Protein AF-A0A529NA51-F1 (afdb_monomer_lite)

pLDDT: mean 91.49, std 5.78, range [59.62, 98.06]

Radius of gyration: 16.17 Å; chains: 1; bounding box: 40×30×41 Å

Foldseek 3Di:
DVQVVVVCVVPVPDDFDWFKKFLDWDDDPNDIDTHIDIDTPSVVSVCVVVVPPPSIHDDDDDDFDADPVRDTDWDQDPCPDPRHRDIGHPDDTD

Structure (mmCIF, N/CA/C/O backbone):
data_AF-A0A529NA51-F1
#
_entry.id   AF-A0A529NA51-F1
#
loop_
_atom_site.group_PDB
_atom_site.id
_atom_site.type_symbol
_atom_site.label_atom_id
_atom_site.label_alt_id
_atom_site.label_comp_id
_atom_site.label_asym_id
_atom_site.label_entity_id
_atom_site.label_seq_id
_atom_site.pdbx_PDB_ins_code
_atom_site.Cartn_x
_atom_site.Cartn_y
_atom_site.Cartn_z
_atom_site.occupancy
_atom_site.B_iso_or_equiv
_atom_site.auth_seq_id
_atom_site.auth_comp_id
_atom_site.auth_asym_id
_atom_site.auth_atom_id
_atom_site.pdbx_PDB_model_num
ATOM 1 N N . ALA A 1 1 ? 10.749 -5.853 -15.707 1.00 83.88 1 ALA A N 1
ATOM 2 C CA . ALA A 1 1 ? 12.064 -5.416 -15.182 1.00 83.88 1 ALA A CA 1
ATOM 3 C C . ALA A 1 1 ? 12.397 -3.947 -15.480 1.00 83.88 1 ALA A C 1
ATOM 5 O O . ALA A 1 1 ? 12.991 -3.300 -14.629 1.00 83.88 1 ALA A O 1
ATOM 6 N N . GLU A 1 2 ? 12.034 -3.387 -16.644 1.00 94.75 2 GLU A N 1
ATOM 7 C CA . GLU A 1 2 ? 12.432 -2.016 -17.017 1.00 94.75 2 GLU A CA 1
ATOM 8 C C . GLU A 1 2 ? 12.025 -0.934 -16.006 1.00 94.75 2 GLU A C 1
ATOM 10 O O . GLU A 1 2 ? 12.863 -0.112 -15.648 1.00 94.75 2 GLU A O 1
ATOM 15 N N . ASN A 1 3 ? 10.785 -0.973 -15.500 1.00 93.69 3 ASN A N 1
ATOM 16 C CA . ASN A 1 3 ? 10.322 -0.022 -14.486 1.00 93.69 3 ASN A CA 1
ATOM 17 C C . ASN A 1 3 ? 11.257 0.016 -13.272 1.00 93.69 3 ASN A C 1
ATOM 19 O O . ASN A 1 3 ? 11.685 1.087 -12.870 1.00 93.69 3 ASN A O 1
ATOM 23 N N . TRP A 1 4 ? 11.627 -1.153 -12.744 1.00 95.50 4 TRP A N 1
ATOM 24 C CA . TRP A 1 4 ? 12.480 -1.243 -11.563 1.00 95.50 4 TRP A CA 1
ATOM 25 C C . TRP A 1 4 ? 13.871 -0.642 -11.782 1.00 95.50 4 TRP A C 1
ATOM 27 O O . TRP A 1 4 ? 14.363 0.076 -10.923 1.00 95.50 4 TRP A O 1
ATOM 37 N N . ARG A 1 5 ? 14.475 -0.843 -12.962 1.00 96.31 5 ARG A N 1
ATOM 38 C CA . ARG A 1 5 ? 15.755 -0.195 -13.300 1.00 96.31 5 ARG A CA 1
ATOM 39 C C . ARG A 1 5 ? 15.646 1.330 -13.307 1.00 96.31 5 ARG A C 1
ATOM 41 O O . ARG A 1 5 ? 16.562 1.997 -12.845 1.00 96.31 5 ARG A O 1
ATOM 48 N N . ARG A 1 6 ? 14.534 1.876 -13.814 1.00 94.75 6 ARG A N 1
ATOM 49 C CA . ARG A 1 6 ? 14.282 3.327 -13.805 1.00 94.75 6 ARG A CA 1
ATOM 50 C C . ARG A 1 6 ? 14.115 3.854 -12.376 1.00 94.75 6 ARG A C 1
ATOM 52 O O . ARG A 1 6 ? 14.712 4.871 -12.053 1.00 94.75 6 ARG A O 1
ATOM 59 N N . GLU A 1 7 ? 13.364 3.147 -11.527 1.00 93.12 7 GLU A N 1
ATOM 60 C CA . GLU A 1 7 ? 13.198 3.510 -10.108 1.00 93.12 7 GLU A CA 1
ATOM 61 C C . GLU A 1 7 ? 14.535 3.493 -9.354 1.00 93.12 7 GLU A C 1
ATOM 63 O O . GLU A 1 7 ? 14.881 4.475 -8.706 1.00 93.12 7 GLU A O 1
ATOM 68 N N . MET A 1 8 ? 15.327 2.422 -9.496 1.00 94.75 8 MET A N 1
ATOM 69 C CA . MET A 1 8 ? 16.662 2.319 -8.888 1.00 94.75 8 MET A CA 1
ATOM 70 C C . MET A 1 8 ? 17.623 3.402 -9.394 1.00 94.75 8 MET A C 1
ATOM 72 O O . MET A 1 8 ? 18.461 3.877 -8.636 1.00 94.75 8 MET A O 1
ATOM 76 N N . GLY A 1 9 ? 17.509 3.809 -10.664 1.00 95.38 9 GLY A N 1
ATOM 77 C CA . GLY A 1 9 ? 18.296 4.915 -11.213 1.00 95.38 9 GLY A CA 1
ATOM 78 C C . GLY A 1 9 ? 17.947 6.270 -10.587 1.00 95.38 9 GLY A C 1
ATOM 79 O O . GLY A 1 9 ? 18.832 7.102 -10.415 1.00 95.38 9 GLY A O 1
ATOM 80 N N . ALA A 1 10 ? 16.680 6.483 -10.217 1.00 91.25 10 ALA A N 1
ATOM 81 C CA . ALA A 1 10 ? 16.232 7.695 -9.532 1.00 91.25 10 ALA A CA 1
ATOM 82 C C . ALA A 1 10 ? 16.530 7.672 -8.024 1.00 91.25 10 ALA A C 1
ATOM 84 O O . ALA A 1 10 ? 16.837 8.709 -7.440 1.00 91.25 10 ALA A O 1
ATOM 85 N N . ASN A 1 11 ? 16.443 6.500 -7.389 1.00 90.75 11 ASN A N 1
ATOM 86 C CA . ASN A 1 11 ? 16.774 6.309 -5.982 1.00 90.75 11 ASN A CA 1
ATOM 87 C C . ASN A 1 11 ? 17.526 4.979 -5.770 1.00 90.75 11 ASN A C 1
ATOM 89 O O . ASN A 1 11 ? 16.896 3.936 -5.574 1.00 90.75 11 ASN A O 1
ATOM 93 N N . PRO A 1 12 ? 18.871 5.011 -5.748 1.00 94.12 12 PRO A N 1
ATOM 94 C CA . PRO A 1 12 ? 19.689 3.815 -5.547 1.00 94.12 12 PRO A CA 1
ATOM 95 C C . PRO A 1 12 ? 19.541 3.164 -4.167 1.00 94.12 12 PRO A C 1
ATOM 97 O O . PRO A 1 12 ? 19.943 2.017 -3.999 1.00 94.12 12 PRO A O 1
ATOM 100 N N . ALA A 1 13 ? 18.973 3.870 -3.182 1.00 92.31 13 ALA A N 1
ATOM 101 C CA . ALA A 1 13 ? 18.752 3.348 -1.833 1.00 92.31 13 ALA A CA 1
ATOM 102 C C . ALA A 1 13 ? 17.483 2.483 -1.716 1.00 92.31 13 ALA A C 1
ATOM 104 O O . ALA A 1 13 ? 17.160 2.005 -0.628 1.00 92.31 13 ALA A O 1
ATOM 105 N N . LEU A 1 14 ? 16.732 2.298 -2.807 1.00 91.19 14 LEU A N 1
ATOM 106 C CA . LEU A 1 14 ? 15.559 1.434 -2.803 1.00 91.19 14 LEU A CA 1
ATOM 107 C C . LEU A 1 14 ? 15.940 -0.029 -2.540 1.00 91.19 14 LEU A C 1
ATOM 109 O O . LEU A 1 14 ? 16.892 -0.571 -3.097 1.00 91.19 14 LEU A O 1
ATOM 113 N N . PHE A 1 15 ? 15.124 -0.683 -1.720 1.00 93.31 15 PHE A N 1
ATOM 114 C CA . PHE A 1 15 ? 15.227 -2.099 -1.395 1.00 93.31 15 PHE A CA 1
ATOM 115 C C . PHE A 1 15 ? 13.999 -2.838 -1.937 1.00 93.31 15 PHE A C 1
ATOM 117 O O . PHE A 1 15 ? 12.865 -2.412 -1.710 1.00 93.31 15 PHE A O 1
ATOM 124 N N . ASP A 1 16 ? 14.211 -3.943 -2.660 1.00 95.12 16 ASP A N 1
ATOM 125 C CA . ASP A 1 16 ? 13.127 -4.738 -3.256 1.00 95.12 16 ASP A CA 1
ATOM 126 C C . ASP A 1 16 ? 12.517 -5.717 -2.238 1.00 95.12 16 ASP A C 1
ATOM 128 O O . ASP A 1 16 ? 12.621 -6.937 -2.374 1.00 95.12 16 ASP A O 1
ATOM 132 N N . GLY A 1 17 ? 11.936 -5.158 -1.176 1.00 94.25 17 GLY A N 1
ATOM 133 C CA . GLY A 1 17 ? 11.291 -5.911 -0.103 1.00 94.25 17 GLY A CA 1
ATOM 134 C C . GLY A 1 17 ? 9.957 -6.540 -0.510 1.00 94.25 17 GLY A C 1
ATOM 135 O O . GLY A 1 17 ? 9.514 -6.445 -1.655 1.00 94.25 17 GLY A O 1
ATOM 136 N N . THR A 1 18 ? 9.296 -7.176 0.452 1.00 95.38 18 THR A N 1
ATOM 137 C CA . THR A 1 18 ? 7.954 -7.744 0.276 1.00 95.38 18 THR A CA 1
ATOM 138 C C . THR A 1 18 ? 6.891 -6.713 0.639 1.00 95.38 18 THR A C 1
ATOM 140 O O . THR A 1 18 ? 7.078 -5.957 1.584 1.00 95.38 18 THR A O 1
ATOM 143 N N . VAL A 1 19 ? 5.790 -6.707 -0.108 1.00 93.69 19 VAL A N 1
ATOM 144 C CA . VAL A 1 19 ? 4.539 -5.997 0.205 1.00 93.69 19 VAL A CA 1
ATOM 145 C C . VAL A 1 19 ? 3.347 -6.859 -0.204 1.00 93.69 19 VAL A C 1
ATOM 147 O O . VAL A 1 19 ? 3.507 -7.814 -0.968 1.00 93.69 19 VAL A O 1
ATOM 150 N N . VAL A 1 20 ? 2.141 -6.531 0.254 1.00 93.56 20 VAL A N 1
ATOM 151 C CA . VAL A 1 20 ? 0.934 -7.319 -0.051 1.00 93.56 20 VAL A CA 1
ATOM 152 C C . VAL A 1 20 ? -0.009 -6.603 -1.020 1.00 93.56 20 VAL A C 1
ATOM 154 O O . VAL A 1 20 ? -0.424 -5.478 -0.775 1.00 93.56 20 VAL A O 1
ATOM 157 N N . LEU A 1 21 ? -0.424 -7.286 -2.092 1.00 94.56 21 LEU A N 1
ATOM 158 C CA . LEU A 1 21 ? -1.542 -6.871 -2.953 1.00 94.56 21 LEU A CA 1
ATOM 159 C C . LEU A 1 21 ? -2.739 -7.808 -2.783 1.00 94.56 21 LEU A C 1
ATOM 161 O O . LEU A 1 21 ? -2.577 -9.002 -2.538 1.00 94.56 21 LEU A O 1
ATOM 165 N N . LEU A 1 22 ? -3.949 -7.283 -2.948 1.00 94.88 22 LEU A N 1
ATOM 166 C CA . LEU A 1 22 ? -5.186 -8.045 -2.827 1.00 94.88 22 LEU A CA 1
ATOM 167 C C . LEU A 1 22 ? -5.748 -8.350 -4.214 1.00 94.88 22 LEU A C 1
ATOM 169 O O . LEU A 1 22 ? -5.942 -7.434 -4.997 1.00 94.88 22 LEU A O 1
ATOM 173 N N . SER A 1 23 ? -6.074 -9.606 -4.520 1.00 95.00 23 SER A N 1
ATOM 174 C CA . SER A 1 23 ? -6.800 -9.949 -5.761 1.00 95.00 23 SER A CA 1
ATOM 175 C C . SER A 1 23 ? -8.320 -9.986 -5.572 1.00 95.00 23 SER A C 1
ATOM 177 O O . SER A 1 23 ? -9.064 -10.273 -6.503 1.00 95.00 23 SER A O 1
ATOM 179 N N . ALA A 1 24 ? -8.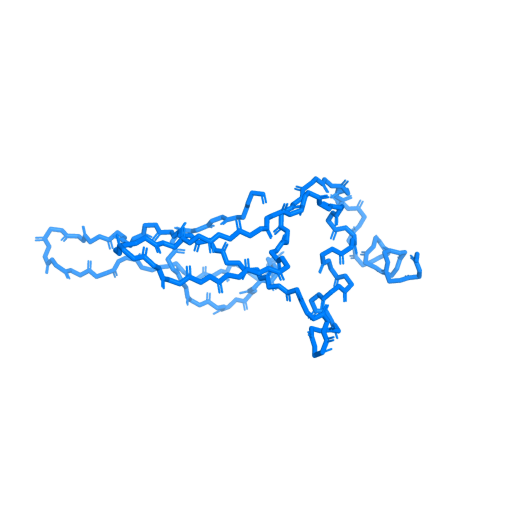779 -9.827 -4.332 1.00 94.31 24 ALA A N 1
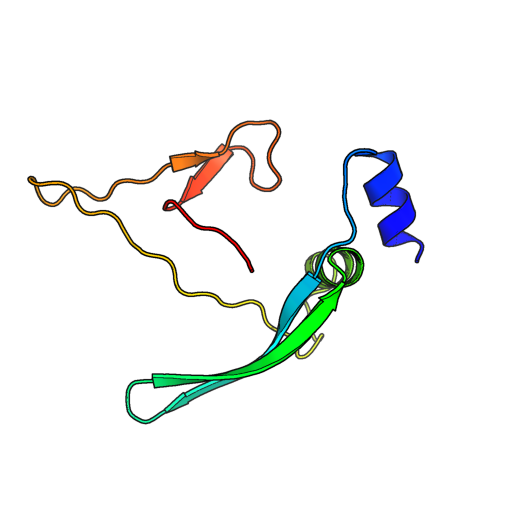ATOM 180 C CA . ALA A 1 24 ? -10.181 -9.737 -3.958 1.00 94.31 24 ALA A CA 1
ATOM 181 C C . ALA A 1 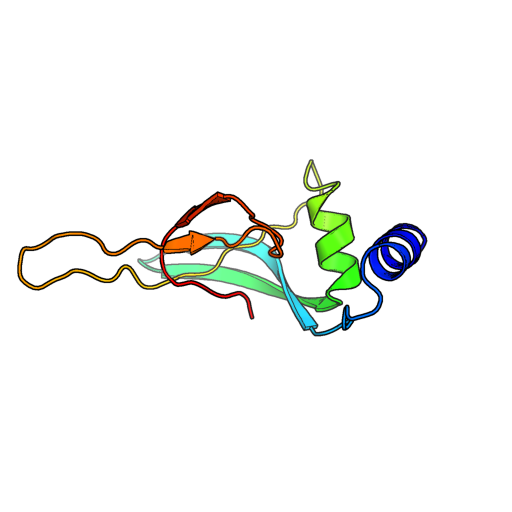24 ? -10.277 -9.041 -2.600 1.00 94.31 24 ALA A C 1
ATOM 183 O O . ALA A 1 24 ? -9.466 -9.319 -1.714 1.00 94.31 24 ALA A O 1
ATOM 184 N N . LEU A 1 25 ? -11.285 -8.190 -2.433 1.00 93.44 25 LEU A N 1
ATOM 185 C CA . LEU A 1 25 ? -11.635 -7.542 -1.176 1.00 93.44 25 LEU A CA 1
ATOM 186 C C . LEU A 1 25 ? -13.159 -7.443 -1.097 1.00 93.44 25 LEU A C 1
ATOM 188 O O . LEU A 1 25 ? -13.801 -7.004 -2.049 1.00 93.44 25 LEU A O 1
ATOM 192 N N . ALA A 1 26 ? -13.736 -7.871 0.018 1.00 93.62 26 ALA A N 1
ATOM 193 C CA . ALA A 1 26 ? -15.166 -7.794 0.272 1.00 93.62 26 ALA A CA 1
ATOM 194 C C . ALA A 1 26 ? -15.426 -7.460 1.741 1.00 93.62 26 ALA A C 1
ATOM 196 O O . ALA A 1 26 ? -14.656 -7.842 2.618 1.00 93.62 26 ALA A O 1
ATOM 197 N N . TYR A 1 27 ? -16.542 -6.789 2.006 1.00 94.06 27 TYR A N 1
ATOM 198 C CA . TYR A 1 27 ? -17.073 -6.623 3.354 1.00 94.06 27 TYR A CA 1
ATOM 199 C C . TYR A 1 27 ? -18.187 -7.647 3.581 1.00 94.06 27 TYR A C 1
ATOM 201 O O . TYR A 1 27 ? -19.123 -7.716 2.782 1.00 94.06 27 TYR A O 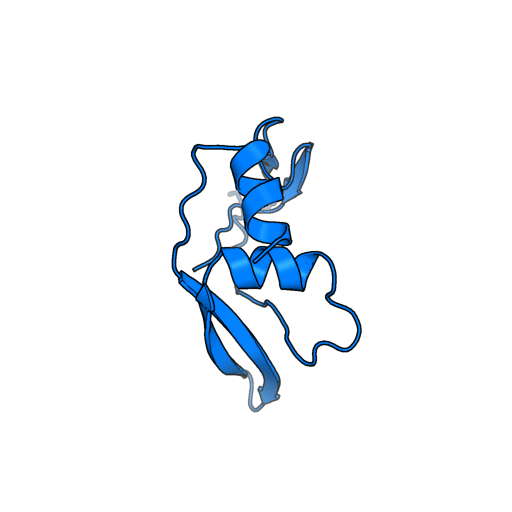1
ATOM 209 N N . ARG A 1 28 ? -18.059 -8.484 4.612 1.00 94.19 28 ARG A N 1
ATOM 210 C CA . ARG A 1 28 ? -18.998 -9.565 4.947 1.00 94.19 28 ARG A CA 1
ATOM 211 C C . ARG A 1 28 ? -19.069 -9.733 6.457 1.00 94.19 28 ARG A C 1
ATOM 213 O O . ARG A 1 28 ? -18.033 -9.729 7.113 1.00 94.19 28 ARG A O 1
ATOM 220 N N . ASP A 1 29 ? -20.281 -9.868 6.987 1.00 94.69 29 ASP A N 1
ATOM 221 C CA . ASP A 1 29 ? -20.537 -10.195 8.398 1.00 94.69 29 ASP A CA 1
ATOM 222 C C . ASP A 1 29 ? -19.799 -9.287 9.398 1.00 94.69 29 ASP A C 1
ATOM 224 O O . ASP A 1 29 ? -19.266 -9.733 10.410 1.00 94.69 29 ASP A O 1
ATOM 228 N N . GLY A 1 30 ? -19.728 -7.987 9.096 1.00 94.81 30 GLY A N 1
ATOM 229 C CA . GLY A 1 30 ? -19.045 -7.014 9.949 1.00 94.81 30 GLY A CA 1
ATOM 230 C C . GLY A 1 30 ? -17.532 -6.898 9.724 1.00 94.81 30 GLY A C 1
ATOM 231 O O . GLY A 1 30 ? -16.907 -6.029 10.328 1.00 94.81 30 GLY A O 1
ATOM 232 N N . GLY A 1 31 ? -16.936 -7.718 8.851 1.00 92.56 31 GLY A N 1
ATOM 233 C CA . GLY A 1 31 ? -15.492 -7.772 8.612 1.00 92.56 31 GLY A CA 1
ATOM 234 C C . GLY A 1 31 ? -15.080 -7.520 7.161 1.00 92.56 31 GLY A C 1
ATOM 235 O O . GLY A 1 31 ? -15.823 -7.782 6.217 1.00 92.56 31 GLY A O 1
ATOM 236 N N . LEU A 1 32 ? -13.852 -7.030 6.971 1.00 91.88 32 LEU A N 1
ATOM 237 C CA . LEU A 1 32 ? -13.189 -7.024 5.666 1.00 91.88 32 LEU A CA 1
ATOM 238 C C . LEU A 1 32 ? -12.472 -8.359 5.455 1.00 91.88 32 LEU A C 1
ATOM 240 O O . LEU A 1 32 ? -11.620 -8.748 6.250 1.00 91.88 32 LEU A O 1
ATOM 244 N N . VAL A 1 33 ? -12.797 -9.038 4.359 1.00 93.19 33 VAL A N 1
ATOM 245 C CA . VAL A 1 33 ? -12.180 -10.297 3.939 1.00 93.19 33 VAL A CA 1
ATOM 246 C C . VAL A 1 33 ? -11.528 -10.083 2.584 1.00 93.19 33 VAL A C 1
ATOM 248 O O . VAL A 1 33 ? -12.153 -9.568 1.655 1.00 93.19 33 VAL A O 1
ATOM 251 N N . GLY A 1 34 ? -10.272 -10.495 2.449 1.00 92.31 34 GLY A N 1
ATOM 252 C CA . GLY A 1 34 ? -9.528 -10.342 1.208 1.00 92.31 34 GLY A CA 1
ATOM 253 C C . GLY A 1 34 ? -8.653 -11.544 0.891 1.00 92.31 34 GLY A C 1
ATOM 254 O O . GLY A 1 34 ? -8.285 -12.317 1.774 1.00 92.31 34 GLY A O 1
ATOM 255 N N . ARG A 1 35 ? -8.317 -11.696 -0.393 1.00 95.31 35 ARG A N 1
ATOM 256 C CA . ARG A 1 35 ? -7.287 -12.638 -0.842 1.00 95.31 35 ARG A CA 1
ATOM 257 C C . ARG A 1 35 ? -6.008 -11.867 -1.116 1.00 95.31 35 ARG A C 1
ATOM 259 O O . ARG A 1 35 ? -5.953 -11.099 -2.073 1.00 95.31 35 ARG A O 1
ATOM 266 N N . CYS A 1 36 ? -5.010 -12.108 -0.283 1.00 94.44 36 CYS A N 1
ATOM 267 C CA . CYS A 1 36 ? -3.744 -11.394 -0.272 1.00 94.44 36 CYS A CA 1
ATOM 268 C C . CYS A 1 36 ? -2.636 -12.195 -0.961 1.00 94.44 36 CYS A C 1
ATOM 270 O O . CYS A 1 36 ? -2.568 -13.415 -0.820 1.00 94.44 36 CYS A O 1
ATOM 272 N N . HIS A 1 37 ? -1.745 -11.493 -1.654 1.00 95.12 37 HIS A N 1
ATOM 273 C CA . HIS A 1 37 ? -0.573 -12.045 -2.324 1.00 95.12 37 HIS A CA 1
ATOM 274 C C . HIS A 1 37 ? 0.654 -11.237 -1.921 1.00 95.12 37 HIS A C 1
ATOM 276 O O . HIS A 1 37 ? 0.700 -10.026 -2.145 1.00 95.12 37 HIS A O 1
ATOM 282 N N . ALA A 1 38 ? 1.647 -11.910 -1.342 1.00 96.06 38 ALA A N 1
ATOM 283 C CA . ALA A 1 38 ? 2.958 -11.321 -1.115 1.00 96.06 38 ALA A CA 1
ATOM 284 C C . ALA A 1 38 ? 3.656 -11.122 -2.467 1.00 96.06 38 ALA A C 1
ATOM 286 O O . ALA A 1 38 ? 3.833 -12.066 -3.238 1.00 96.06 38 ALA A O 1
ATOM 287 N N . VAL A 1 39 ? 4.041 -9.887 -2.762 1.00 95.25 39 VAL A N 1
ATOM 288 C CA . VAL A 1 39 ? 4.716 -9.494 -3.997 1.00 95.25 39 VAL A CA 1
ATOM 289 C C . VAL A 1 39 ? 5.968 -8.691 -3.677 1.00 95.25 39 VAL A C 1
ATOM 291 O O . VAL A 1 39 ? 6.130 -8.153 -2.585 1.00 95.25 39 VAL A O 1
ATOM 294 N N . LYS A 1 40 ? 6.862 -8.578 -4.656 1.00 95.94 40 LYS A N 1
ATOM 295 C CA . LYS A 1 40 ? 8.031 -7.704 -4.545 1.00 95.94 40 LYS A CA 1
ATOM 296 C C . LYS A 1 40 ? 7.625 -6.232 -4.617 1.00 95.94 40 LYS A C 1
ATOM 298 O O . LYS A 1 40 ? 6.731 -5.875 -5.393 1.00 95.94 40 LYS A O 1
ATOM 303 N N . TYR A 1 41 ? 8.330 -5.364 -3.902 1.00 94.25 41 TYR A N 1
ATOM 304 C CA . TYR A 1 41 ? 8.122 -3.916 -3.925 1.00 94.25 41 TYR A CA 1
ATOM 305 C C . TYR A 1 41 ? 8.228 -3.342 -5.347 1.00 94.25 41 TYR A C 1
ATOM 307 O O . TYR A 1 41 ? 7.433 -2.495 -5.755 1.00 94.25 41 TYR A O 1
ATOM 315 N N . SER A 1 42 ? 9.132 -3.882 -6.162 1.00 95.25 42 SER A N 1
ATOM 316 C CA . SER A 1 42 ? 9.274 -3.573 -7.585 1.00 95.25 42 SER A CA 1
ATOM 317 C C . SER A 1 42 ? 8.015 -3.875 -8.408 1.00 95.25 42 SER A C 1
ATOM 319 O O . SER A 1 42 ? 7.681 -3.130 -9.336 1.00 95.25 42 SER A O 1
ATOM 321 N N . THR A 1 43 ? 7.284 -4.938 -8.053 1.00 95.00 43 THR A N 1
ATOM 322 C CA . THR A 1 43 ? 5.995 -5.299 -8.665 1.00 95.00 43 THR A CA 1
ATOM 323 C C . THR A 1 43 ? 4.909 -4.322 -8.236 1.00 95.00 43 THR A C 1
ATOM 325 O O . THR A 1 43 ? 4.172 -3.820 -9.083 1.00 95.00 43 THR A O 1
ATOM 328 N N . PHE A 1 44 ? 4.864 -3.972 -6.951 1.00 93.25 44 PHE A N 1
ATOM 329 C CA . PHE A 1 44 ? 3.948 -2.960 -6.426 1.00 93.25 44 PHE A CA 1
ATOM 330 C C . PHE A 1 44 ? 4.158 -1.581 -7.071 1.00 93.25 44 PHE A C 1
ATOM 332 O O . PHE A 1 44 ? 3.193 -0.939 -7.483 1.00 93.25 44 PHE A O 1
ATOM 339 N N . MET A 1 45 ? 5.408 -1.144 -7.249 1.00 91.88 45 MET A N 1
ATOM 340 C CA . MET A 1 45 ? 5.731 0.107 -7.946 1.00 91.88 45 MET A CA 1
ATOM 341 C C . MET A 1 45 ? 5.248 0.113 -9.397 1.00 91.88 45 MET A C 1
ATOM 343 O O . MET A 1 45 ? 4.744 1.132 -9.874 1.00 91.88 45 MET A O 1
ATOM 347 N N . LEU A 1 46 ? 5.367 -1.019 -10.099 1.00 93.44 46 LEU A N 1
ATOM 348 C CA . LEU A 1 46 ? 4.836 -1.153 -11.453 1.00 93.44 46 LEU A CA 1
ATOM 349 C C . LEU A 1 46 ? 3.302 -1.121 -11.459 1.00 93.44 46 LEU A C 1
ATOM 351 O O . LEU A 1 46 ? 2.723 -0.368 -12.242 1.00 93.44 46 LEU A O 1
ATOM 355 N N . TRP A 1 47 ? 2.659 -1.894 -10.580 1.00 93.62 47 TRP A N 1
ATOM 356 C CA . TRP A 1 47 ? 1.204 -1.911 -10.422 1.00 93.62 47 TRP A CA 1
ATOM 357 C C . TRP A 1 47 ? 0.659 -0.510 -10.141 1.00 93.62 47 TRP A C 1
ATOM 359 O O . TRP A 1 47 ? -0.281 -0.077 -10.795 1.00 93.62 47 TRP A O 1
ATOM 369 N N . ARG A 1 48 ? 1.305 0.266 -9.265 1.00 90.56 48 ARG A N 1
ATOM 370 C CA . ARG A 1 48 ? 0.869 1.626 -8.923 1.00 90.56 48 ARG A CA 1
ATOM 371 C C . ARG A 1 48 ? 0.830 2.578 -10.126 1.00 90.56 48 ARG A C 1
ATOM 373 O O . ARG A 1 48 ? -0.000 3.479 -10.148 1.00 90.56 48 ARG A O 1
ATOM 380 N N . LYS A 1 49 ? 1.701 2.382 -11.123 1.00 90.06 49 LYS A N 1
ATOM 381 C CA . LYS A 1 49 ? 1.697 3.155 -12.381 1.00 90.06 49 LYS A CA 1
ATOM 382 C C . LYS A 1 49 ? 0.667 2.660 -13.399 1.00 90.06 49 LYS A C 1
ATOM 384 O O . LYS A 1 49 ? 0.387 3.370 -14.356 1.00 90.06 49 LYS A O 1
ATOM 389 N N . LYS A 1 50 ? 0.155 1.439 -13.229 1.00 90.25 50 LYS A N 1
ATOM 390 C CA . LYS A 1 50 ? -0.732 0.735 -14.167 1.00 90.25 50 LYS A CA 1
ATOM 391 C C . LYS A 1 50 ? -1.907 0.081 -13.428 1.00 90.25 50 LYS A C 1
ATOM 393 O O . LYS A 1 50 ? -2.196 -1.090 -13.649 1.00 90.25 50 LYS A O 1
ATOM 398 N N . ARG A 1 51 ? -2.526 0.808 -12.490 1.00 86.12 51 ARG A N 1
ATOM 399 C CA . ARG A 1 51 ? -3.557 0.236 -11.598 1.00 86.12 51 ARG A CA 1
ATOM 400 C C . ARG A 1 51 ? -4.815 -0.172 -12.356 1.00 86.12 51 ARG A C 1
ATOM 402 O O . ARG A 1 51 ? -5.492 -1.113 -11.960 1.00 86.12 51 ARG A O 1
ATOM 409 N N . GLU A 1 52 ? -5.133 0.544 -13.427 1.00 86.31 52 GLU A N 1
ATOM 410 C CA . GLU A 1 52 ? -6.347 0.324 -14.205 1.00 86.31 52 GLU A CA 1
ATOM 411 C C . GLU A 1 52 ? -6.414 -1.111 -14.745 1.00 86.31 52 GLU A C 1
ATOM 413 O O . GLU A 1 52 ? -5.451 -1.623 -15.314 1.00 86.31 52 GLU A O 1
ATOM 418 N N . ALA A 1 53 ? -7.564 -1.757 -14.533 1.00 77.06 53 ALA A N 1
ATOM 419 C CA . ALA A 1 53 ? -7.868 -3.120 -14.975 1.00 77.06 53 ALA A CA 1
ATOM 420 C C . ALA A 1 53 ? -6.898 -4.222 -14.492 1.00 77.06 53 ALA A C 1
ATOM 422 O O . ALA A 1 53 ? -6.924 -5.331 -15.022 1.00 77.06 53 ALA A O 1
ATOM 423 N N . SER A 1 54 ? -6.077 -3.977 -13.462 1.00 87.00 54 SER A N 1
ATOM 424 C CA . SER A 1 54 ? -5.128 -4.989 -12.977 1.00 87.00 54 SER A CA 1
ATOM 425 C C . SER A 1 54 ? -5.788 -6.127 -12.187 1.00 87.00 54 SER A C 1
ATOM 427 O O . SER A 1 54 ? -5.130 -7.126 -11.902 1.00 87.00 54 SER A O 1
ATOM 429 N N . GLY A 1 55 ? -7.040 -5.946 -11.746 1.00 89.56 55 GLY A N 1
ATOM 430 C CA . GLY A 1 55 ? -7.726 -6.864 -10.827 1.00 89.56 55 GLY A CA 1
ATOM 431 C C . GLY A 1 55 ? -7.053 -6.983 -9.454 1.00 89.56 55 GLY A C 1
ATOM 432 O O . GLY A 1 55 ? -7.296 -7.949 -8.734 1.00 89.56 55 GLY A O 1
ATOM 433 N N . ALA A 1 56 ? -6.178 -6.031 -9.111 1.00 93.88 56 ALA A N 1
ATOM 434 C CA . ALA A 1 56 ? -5.413 -6.026 -7.874 1.00 93.88 56 ALA A CA 1
ATOM 435 C C . ALA A 1 56 ? -5.615 -4.705 -7.134 1.00 93.88 56 ALA A C 1
ATOM 437 O O . ALA A 1 56 ? -5.572 -3.633 -7.735 1.00 93.88 56 ALA A O 1
ATOM 438 N N . GLU A 1 57 ? -5.777 -4.805 -5.825 1.00 92.31 57 GLU A N 1
ATOM 439 C CA . GLU A 1 57 ? -6.043 -3.712 -4.905 1.00 92.31 57 GLU A CA 1
ATOM 440 C C . GLU A 1 57 ? -4.944 -3.605 -3.848 1.00 92.31 57 GLU A C 1
ATOM 442 O O . GLU A 1 57 ? -4.183 -4.543 -3.603 1.00 92.31 57 GLU A O 1
ATOM 447 N N . HIS A 1 58 ? -4.880 -2.451 -3.190 1.00 90.56 58 HIS A N 1
ATOM 448 C CA . HIS A 1 58 ? -4.003 -2.220 -2.046 1.00 90.56 58 HIS A CA 1
ATOM 449 C C . HIS A 1 58 ? -4.802 -1.509 -0.962 1.00 90.56 58 HIS A C 1
ATOM 451 O O . HIS A 1 58 ? -5.192 -0.353 -1.135 1.00 90.56 58 HIS A O 1
ATOM 457 N N . ALA A 1 59 ? -5.071 -2.221 0.129 1.00 88.81 59 ALA A N 1
ATOM 458 C CA . ALA A 1 59 ? -5.904 -1.757 1.225 1.00 88.81 59 ALA A CA 1
ATOM 459 C C . ALA A 1 59 ? -5.304 -2.205 2.558 1.00 88.81 59 ALA A C 1
ATOM 461 O O . ALA A 1 59 ? -4.903 -3.358 2.712 1.00 88.81 59 ALA A O 1
ATOM 462 N N . TYR A 1 60 ? -5.260 -1.286 3.516 1.00 83.81 60 TYR A N 1
ATOM 463 C CA . TYR A 1 60 ? -4.773 -1.519 4.869 1.00 83.81 60 TYR A CA 1
ATOM 464 C C . TYR A 1 60 ? -5.534 -0.614 5.834 1.00 83.81 60 TYR A C 1
ATOM 466 O O . TYR A 1 60 ? -5.862 0.529 5.511 1.00 83.81 60 TYR A O 1
ATOM 474 N N . ALA A 1 61 ? -5.824 -1.137 7.021 1.00 84.62 61 ALA A N 1
ATOM 475 C CA . ALA A 1 61 ? -6.353 -0.333 8.108 1.00 84.62 61 ALA A CA 1
ATOM 476 C C . ALA A 1 61 ? -5.209 0.454 8.757 1.00 84.62 61 ALA A C 1
ATOM 478 O O . ALA A 1 61 ? -4.120 -0.079 8.971 1.00 84.62 61 ALA A O 1
ATOM 479 N N . HIS A 1 62 ? -5.465 1.713 9.095 1.00 86.50 62 HIS A N 1
ATOM 480 C CA . HIS A 1 62 ? -4.576 2.513 9.925 1.00 86.50 62 HIS A CA 1
ATOM 481 C C . HIS A 1 62 ? -5.381 3.143 11.059 1.00 86.50 62 HIS A C 1
ATOM 483 O O . HIS A 1 62 ? -6.568 3.438 10.909 1.00 86.50 62 HIS A O 1
ATOM 489 N N . ALA A 1 63 ? -4.733 3.356 12.201 1.00 88.19 63 ALA A N 1
ATOM 490 C CA . ALA A 1 63 ? -5.350 4.088 13.293 1.00 88.19 63 ALA A CA 1
ATOM 491 C C . ALA A 1 63 ? -5.530 5.566 12.910 1.00 88.19 63 ALA A C 1
ATOM 493 O O . ALA A 1 63 ? -4.763 6.128 12.121 1.00 88.19 63 ALA A O 1
ATOM 494 N N . MET A 1 64 ? -6.541 6.200 13.493 1.00 92.81 64 MET A N 1
ATOM 495 C CA . MET A 1 64 ? -6.689 7.652 13.503 1.00 92.81 64 MET A CA 1
ATOM 496 C C . MET A 1 64 ? -6.489 8.110 14.940 1.00 92.81 64 MET A C 1
ATOM 498 O O . MET A 1 64 ? -7.242 7.720 15.828 1.00 92.81 64 MET A O 1
ATOM 502 N N . LEU A 1 65 ? -5.439 8.894 15.172 1.00 93.50 65 LEU A N 1
ATOM 503 C CA . LEU A 1 65 ? -5.161 9.440 16.493 1.00 93.50 65 LEU A CA 1
ATOM 504 C C . LEU A 1 65 ? -6.135 10.581 16.787 1.00 93.50 65 LEU A C 1
ATOM 506 O O . LEU A 1 65 ? -6.269 11.509 15.985 1.00 93.50 65 LEU A O 1
ATOM 510 N N . VAL A 1 66 ? -6.777 10.493 17.948 1.00 96.69 66 VAL A N 1
ATOM 511 C CA . VAL A 1 66 ? -7.705 11.494 18.476 1.00 96.69 66 VAL A CA 1
ATOM 512 C C . VAL A 1 66 ? -7.089 12.080 19.743 1.00 96.69 66 VAL A C 1
ATOM 514 O O . VAL A 1 66 ? -6.714 11.338 20.652 1.00 96.69 66 VAL A O 1
ATOM 517 N N . ALA A 1 67 ? -6.929 13.398 19.777 1.00 96.81 67 ALA A N 1
ATOM 518 C CA . ALA A 1 67 ? -6.415 14.133 20.924 1.00 96.81 67 ALA A CA 1
ATOM 519 C C . ALA A 1 67 ? -7.484 14.280 22.024 1.00 96.81 67 ALA A C 1
ATOM 521 O O . ALA A 1 67 ? -8.666 14.014 21.807 1.00 96.81 67 ALA A O 1
ATOM 522 N N . GLY A 1 68 ? -7.073 14.712 23.221 1.00 98.06 68 GLY A N 1
ATOM 523 C CA . GLY A 1 68 ? -7.977 14.848 24.374 1.00 98.06 68 GLY A CA 1
ATOM 524 C C . GLY A 1 68 ? -9.103 15.875 24.187 1.00 98.06 68 GLY A C 1
ATOM 525 O O . GLY A 1 68 ? -10.121 15.791 24.862 1.00 98.06 68 GLY A O 1
ATOM 526 N N . ASP A 1 69 ? -8.947 16.806 23.247 1.00 97.81 69 ASP A N 1
ATOM 527 C CA . ASP A 1 69 ? -9.951 17.789 22.822 1.00 97.81 69 ASP A CA 1
ATOM 528 C C . ASP A 1 69 ? -10.796 17.314 21.622 1.00 97.81 69 ASP A C 1
ATOM 530 O O . ASP A 1 69 ? -11.509 18.103 21.003 1.00 97.81 69 ASP A O 1
ATOM 534 N N . ASN A 1 70 ? -10.728 16.020 21.292 1.00 97.06 70 ASN A N 1
ATOM 535 C CA . ASN A 1 70 ? -11.401 15.382 20.161 1.00 97.06 70 ASN A CA 1
ATOM 536 C C . ASN A 1 70 ? -10.894 15.830 18.772 1.00 97.06 70 ASN A C 1
ATOM 538 O O . ASN A 1 70 ? -11.530 15.537 17.755 1.00 97.06 70 ASN A O 1
ATOM 542 N N . ALA A 1 71 ? -9.741 16.508 18.694 1.00 97.25 71 ALA A N 1
ATOM 543 C CA . ALA A 1 71 ? -9.105 16.832 17.421 1.00 97.25 71 ALA A CA 1
ATOM 544 C C . ALA A 1 71 ? -8.423 15.605 16.789 1.00 97.25 71 ALA A C 1
ATOM 546 O O . ALA A 1 71 ? -7.848 14.757 17.472 1.00 97.25 71 ALA A O 1
ATOM 547 N N . LEU A 1 72 ? -8.441 15.531 15.456 1.00 96.25 72 LEU A N 1
ATOM 548 C CA . LEU A 1 72 ? -7.736 14.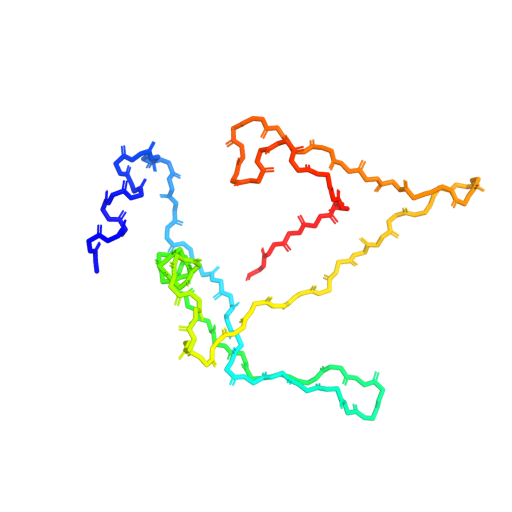498 14.694 1.00 96.25 72 LEU A CA 1
ATOM 549 C C . LEU A 1 72 ? -6.280 14.908 14.439 1.00 96.25 72 LEU A C 1
ATOM 551 O O . LEU A 1 72 ? -6.017 16.007 13.950 1.00 96.25 72 LEU A O 1
ATOM 555 N N . VAL A 1 73 ? -5.332 14.003 14.693 1.00 95.31 73 VAL A N 1
ATOM 556 C CA . VAL A 1 73 ? -3.896 14.271 14.497 1.00 95.31 73 VAL A CA 1
ATOM 557 C C . VAL A 1 73 ? -3.419 13.712 13.156 1.00 95.31 73 VAL A C 1
ATOM 559 O O . VAL A 1 73 ? -3.202 12.509 13.016 1.00 95.31 73 VAL A O 1
ATOM 562 N N . ALA A 1 74 ? -3.216 14.587 12.170 1.00 95.12 74 ALA A N 1
ATOM 563 C CA . ALA A 1 74 ? -2.668 14.239 10.857 1.00 95.12 74 ALA A CA 1
ATOM 564 C C . ALA A 1 74 ? -1.226 14.745 10.676 1.00 95.12 74 ALA A C 1
ATOM 566 O O . ALA A 1 74 ? -0.789 15.690 11.328 1.00 95.12 74 ALA A O 1
ATOM 567 N N . ILE A 1 75 ? -0.491 14.129 9.750 1.00 92.31 75 ILE A N 1
ATOM 568 C CA . ILE A 1 75 ? 0.905 14.438 9.432 1.00 92.31 75 ILE A CA 1
ATOM 569 C C . ILE A 1 75 ? 0.993 14.927 7.988 1.00 92.31 75 ILE A C 1
ATOM 571 O O . ILE A 1 75 ? 0.355 14.372 7.093 1.00 92.31 75 ILE A O 1
ATOM 575 N N . ARG A 1 76 ? 1.821 15.950 7.747 1.00 95.31 76 ARG A N 1
ATOM 576 C CA . ARG A 1 76 ? 2.244 16.335 6.397 1.00 95.31 76 ARG A CA 1
ATOM 577 C C . ARG A 1 76 ? 3.544 15.631 6.047 1.00 95.31 76 ARG A C 1
ATOM 579 O O . ARG A 1 76 ? 4.536 15.755 6.758 1.00 95.31 76 ARG A O 1
ATOM 586 N N . MET A 1 77 ? 3.550 14.953 4.912 1.00 94.12 77 MET A N 1
ATOM 587 C CA . MET A 1 77 ? 4.719 14.218 4.460 1.00 94.12 77 MET A CA 1
ATOM 588 C C . MET A 1 77 ? 5.845 15.125 3.973 1.00 94.12 77 MET A C 1
ATOM 590 O O . MET A 1 77 ? 5.623 16.057 3.195 1.00 94.12 77 MET A O 1
ATOM 594 N N . GLY A 1 78 ? 7.069 14.795 4.393 1.00 92.06 78 GLY A N 1
ATOM 595 C CA . GLY A 1 78 ? 8.289 15.480 3.978 1.00 92.06 78 GLY A CA 1
ATOM 596 C C . GLY A 1 78 ? 8.560 15.357 2.477 1.00 92.06 78 GLY A C 1
ATOM 597 O O . GLY A 1 78 ? 8.148 14.392 1.826 1.00 92.06 78 GLY A O 1
ATOM 598 N N . ALA A 1 79 ? 9.292 16.331 1.933 1.00 90.69 79 ALA A N 1
ATOM 599 C CA . ALA A 1 79 ? 9.554 16.460 0.497 1.00 90.69 79 ALA A CA 1
ATOM 600 C C . ALA A 1 79 ? 10.302 15.265 -0.124 1.00 90.69 79 ALA A C 1
ATOM 602 O O . ALA A 1 79 ? 10.150 14.994 -1.308 1.00 90.69 79 ALA A O 1
ATOM 603 N N . HIS A 1 80 ? 11.080 14.533 0.673 1.00 82.94 80 HIS A N 1
ATOM 604 C CA . HIS A 1 80 ? 11.864 13.376 0.230 1.00 82.94 80 HIS A CA 1
ATOM 605 C C . HIS A 1 80 ? 11.061 12.063 0.197 1.00 82.94 80 HIS A C 1
ATOM 607 O O . HIS A 1 80 ? 11.618 11.003 -0.076 1.00 82.94 80 HIS A O 1
ATOM 613 N N . THR A 1 81 ? 9.769 12.097 0.530 1.00 81.19 81 THR A N 1
ATOM 614 C CA . THR A 1 81 ? 8.936 10.894 0.609 1.00 81.19 81 THR A CA 1
ATOM 615 C C . THR A 1 81 ? 8.101 10.707 -0.650 1.00 81.19 81 THR A C 1
ATOM 617 O O . THR A 1 81 ? 7.793 11.646 -1.380 1.00 81.19 81 THR A O 1
ATOM 620 N N . VAL A 1 82 ? 7.656 9.474 -0.867 1.00 76.19 82 VAL A N 1
ATOM 621 C CA . VAL A 1 82 ? 6.825 9.080 -2.011 1.00 76.19 82 VAL A CA 1
ATOM 622 C C . VAL A 1 82 ? 5.502 9.862 -2.113 1.00 76.19 82 VAL A C 1
ATOM 624 O O . VAL A 1 82 ? 4.971 10.015 -3.209 1.00 76.19 82 VAL A O 1
ATOM 627 N N . ASN A 1 83 ? 4.982 10.378 -0.995 1.00 81.50 83 ASN A N 1
ATOM 628 C CA . ASN A 1 83 ? 3.741 11.156 -0.924 1.00 81.50 83 ASN A CA 1
ATOM 629 C C . ASN A 1 83 ? 4.002 12.614 -0.505 1.00 81.50 83 ASN A C 1
ATOM 631 O O . ASN A 1 83 ? 3.197 13.192 0.226 1.00 81.50 83 ASN A O 1
ATOM 635 N N . ALA A 1 84 ? 5.129 13.197 -0.923 1.00 88.69 84 ALA A N 1
ATOM 636 C CA . ALA A 1 84 ? 5.550 14.550 -0.560 1.00 88.69 84 ALA A CA 1
ATOM 637 C C . ALA A 1 84 ? 4.396 15.575 -0.546 1.00 88.69 84 ALA A C 1
ATOM 639 O O . ALA A 1 84 ? 3.607 15.675 -1.488 1.00 88.69 84 ALA A O 1
ATOM 640 N N . GLY A 1 85 ? 4.284 16.327 0.553 1.00 93.00 85 GLY A N 1
ATOM 641 C CA . GLY A 1 85 ? 3.294 17.393 0.728 1.00 93.00 85 GLY A CA 1
ATOM 642 C C . GLY A 1 85 ? 1.863 16.933 1.033 1.00 93.00 85 GLY A C 1
ATOM 643 O O . GLY A 1 85 ? 1.061 17.757 1.486 1.00 93.00 85 GLY A O 1
ATOM 644 N N . ARG A 1 86 ? 1.536 15.645 0.849 1.00 92.38 86 ARG A N 1
ATOM 645 C CA . ARG A 1 86 ? 0.229 15.080 1.220 1.00 92.38 86 ARG A CA 1
ATOM 646 C C . ARG A 1 86 ? 0.056 15.082 2.738 1.00 92.38 86 ARG A C 1
ATOM 648 O O . ARG A 1 86 ? 1.025 14.924 3.479 1.00 92.38 86 ARG A O 1
ATOM 655 N N . VAL A 1 87 ? -1.190 15.253 3.178 1.00 93.94 87 VAL A N 1
ATOM 656 C CA . VAL A 1 87 ? -1.586 15.208 4.590 1.00 93.94 87 VAL A CA 1
ATOM 657 C C . VAL A 1 87 ? -2.421 13.958 4.823 1.00 93.94 87 VAL A C 1
ATOM 659 O O . VAL A 1 87 ? -3.419 13.764 4.133 1.00 93.94 87 VAL A O 1
ATOM 662 N N . TYR A 1 88 ? -1.998 13.110 5.757 1.00 92.00 88 TYR A N 1
ATOM 663 C CA . TYR A 1 88 ? -2.727 11.907 6.161 1.00 92.00 88 TYR A CA 1
ATOM 664 C C . TYR A 1 88 ? -2.311 11.453 7.568 1.00 92.00 88 TYR A C 1
ATOM 666 O O . TYR A 1 88 ? -1.371 11.986 8.155 1.00 92.00 88 TYR A O 1
ATOM 674 N N . PHE A 1 89 ? -3.043 10.499 8.140 1.00 92.56 89 PHE A N 1
ATOM 675 C CA . PHE A 1 89 ? -2.766 9.950 9.471 1.00 92.56 89 PHE A CA 1
ATOM 676 C C . PHE A 1 89 ? -1.485 9.122 9.494 1.00 92.56 89 PHE A C 1
ATOM 678 O O . PHE A 1 89 ? -1.091 8.563 8.476 1.00 92.56 89 PHE A O 1
ATOM 685 N N . ALA A 1 90 ? -0.841 9.011 10.657 1.00 88.19 90 ALA A N 1
ATOM 686 C CA . ALA A 1 90 ? 0.310 8.127 10.812 1.00 88.19 90 ALA A CA 1
ATOM 687 C C . ALA A 1 90 ? -0.059 6.700 10.362 1.00 88.19 90 ALA A C 1
ATOM 689 O O . ALA A 1 90 ? -0.909 6.043 10.962 1.00 88.19 90 ALA A O 1
ATOM 690 N N . ALA A 1 91 ? 0.554 6.252 9.268 1.00 86.38 91 ALA A N 1
ATOM 691 C CA . ALA A 1 91 ? 0.229 5.002 8.599 1.00 86.38 91 ALA A CA 1
ATOM 692 C C . ALA A 1 91 ? 1.484 4.400 7.959 1.00 86.38 91 ALA A C 1
ATOM 694 O O . ALA A 1 91 ? 2.439 5.110 7.637 1.00 86.38 91 ALA A O 1
ATOM 695 N N . GLY A 1 92 ? 1.449 3.090 7.742 1.00 81.12 92 GLY A N 1
ATOM 696 C CA . GLY A 1 92 ? 2.474 2.338 7.028 1.00 81.12 92 GLY A CA 1
ATOM 697 C C . GLY A 1 92 ? 1.840 1.327 6.080 1.00 81.12 92 GLY A C 1
ATOM 698 O O . GLY A 1 92 ? 0.623 1.156 6.056 1.00 81.12 92 GLY A O 1
ATOM 699 N N . SER A 1 93 ? 2.680 0.667 5.296 1.00 74.50 93 SER A N 1
ATOM 700 C CA . SER A 1 93 ? 2.306 -0.507 4.508 1.00 74.50 93 SER A CA 1
ATOM 701 C C . SER A 1 93 ? 3.182 -1.675 4.954 1.00 74.50 93 SER A C 1
ATOM 703 O O . SER A 1 93 ? 4.320 -1.446 5.372 1.00 74.50 93 SER A O 1
ATOM 705 N N . PHE A 1 94 ? 2.637 -2.887 4.897 1.00 59.62 94 PHE A N 1
ATOM 706 C CA . PHE A 1 94 ? 3.315 -4.139 5.243 1.00 59.62 94 PHE A CA 1
ATOM 707 C C . PHE A 1 94 ? 3.562 -4.987 3.992 1.00 59.62 94 PHE A C 1
ATOM 709 O O . PHE A 1 94 ? 2.753 -4.904 3.033 1.00 59.62 94 PHE A O 1
#

Secondary structure (DSSP, 8-state):
-HHHHHHHHH-TT----EEEEEEEEEEETTEEEEEEEEEEHHHHHHHHHS-TT-S-B--------B-TTS-B--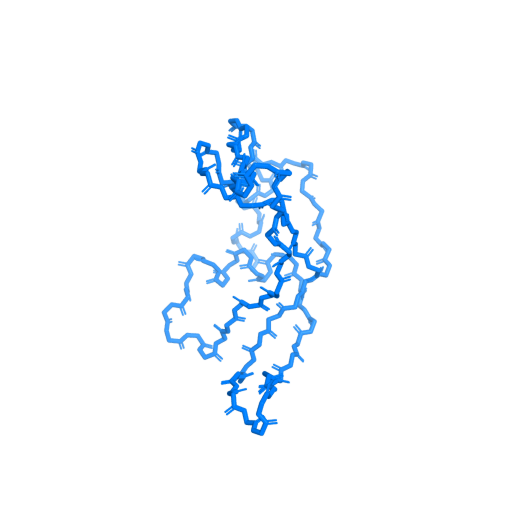EEPPTTSTTTT-EE-S----

Sequence (94 aa):
AENWRREMGANPALFDGTVVLLSALAYRDGGLVGRCHAVKYSTFMLWRKKREASGAEHAYAHAMLVAGDNALVAIRMGAHTVNAGRVYFAAGSF